Protein 6AT8 (pdb70)

CATH classification: 2.40.128.20

InterPro domains:
  IPR000463 Cytosolic fatty-acid binding [PR00178] (5-27)
  IPR000463 Cytosolic fatty-acid binding [PR00178] (64-80)
  IPR000463 Cytosolic fatty-acid binding [PR00178] (113-133)
  IPR000463 Cytosolic fatty-acid binding [PS00214] (7-24)
  IPR000566 Lipocalin/cytosolic fatty-acid binding domain [PF00061] (6-133)
  IPR012674 Calycin [G3DSA:2.40.128.20] (2-134)
  IPR012674 Calycin [SSF50814] (3-133)
  IPR031259 Intracellular lipid binding protein [PTHR11955] (1-133)

Radius of gyration: 13.96 Å; Cα contacts (8 Å, |Δi|>4): 346; chains: 1; bounding box: 33×31×31 Å

Sequence (133 aa):
PADLSSGTWTTLLSSSDNFEGYMLALGIDFATRKIAKLLKPQKKVIEQNGDDSSFTIHTNSSLRNYFVKFKVGEEEFDEDNRGLDNNRKCKKSLVIWDNDRLTCIIQKKGEKKKKNRGWTTHWIEEGDDKLHLEMMFCEEGQVCKKQTFQRRA

Organism: Homo sapiens (NCBI:txid9606)

B-factor: mean 19.26, std 10.11, range [7.25, 59.36]

Structure (mmCIF, N/CA/C/O backbone):
data_6AT8
#
_entry.id   6AT8
#
_cell.length_a   34.820
_cell.length_b   57.334
_cell.length_c   68.115
_cell.angle_alpha   90.00
_cell.angle_beta   103.09
_cell.angle_gamma   90.00
#
_symmetry.space_group_name_H-M   'C 1 2 1'
#
loop_
_entity.id
_entity.type
_entity.pdbx_description
1 polymer 'Retinoid-binding protein 7'
2 non-polymer DI(HYDROXYETHYL)ETHER
3 non-polymer GLYCEROL
4 water water
#
loop_
_atom_site.group_PDB
_atom_site.id
_atom_site.type_symbol
_atom_site.label_atom_id
_atom_site.label_alt_id
_atom_site.label_comp_id
_atom_site.label_asym_id
_atom_site.label_entity_id
_atom_site.label_seq_id
_atom_site.pdbx_PDB_ins_code
_atom_site.Cartn_x
_atom_site.Cartn_y
_atom_site.Cartn_z
_atom_site.occupancy
_atom_site.B_iso_or_equiv
_atom_site.auth_seq_id
_atom_site.auth_comp_id
_atom_site.auth_asym_id
_atom_site.auth_atom_id
_atom_site.pdbx_PDB_model_num
ATOM 1 N N . PRO A 1 1 ? 12.790 -5.993 7.998 1.00 22.43 1 PRO A N 1
ATOM 2 C CA . PRO A 1 1 ? 11.547 -5.460 7.437 1.00 18.25 1 PRO A CA 1
ATOM 3 C C . PRO A 1 1 ? 10.675 -6.511 6.754 1.00 18.32 1 PRO A C 1
ATOM 4 O O . PRO A 1 1 ? 11.138 -7.599 6.443 1.00 22.78 1 PRO A O 1
ATOM 17 N N . ALA A 1 2 ? 9.411 -6.165 6.532 1.00 14.83 2 ALA A N 1
ATOM 18 C CA . ALA A 1 2 ? 8.437 -7.044 5.904 1.00 14.09 2 ALA A CA 1
ATOM 19 C C . ALA A 1 2 ? 7.425 -6.166 5.194 1.00 12.18 2 ALA A C 1
ATOM 20 O O . ALA A 1 2 ? 7.252 -5.003 5.546 1.00 13.11 2 ALA A O 1
ATOM 27 N N . ASP A 1 3 ? 6.740 -6.732 4.205 1.00 12.58 3 ASP A N 1
ATOM 28 C CA . ASP A 1 3 ? 5.702 -6.004 3.472 1.00 11.97 3 ASP A CA 1
ATOM 29 C C . ASP A 1 3 ? 4.385 -6.192 4.218 1.00 10.71 3 ASP A C 1
ATOM 30 O O . ASP A 1 3 ? 3.787 -7.279 4.195 1.00 12.04 3 ASP A O 1
ATOM 39 N N . LEU A 1 4 ? 3.948 -5.132 4.894 1.00 9.29 4 LEU A N 1
ATOM 40 C CA . LEU A 1 4 ? 2.725 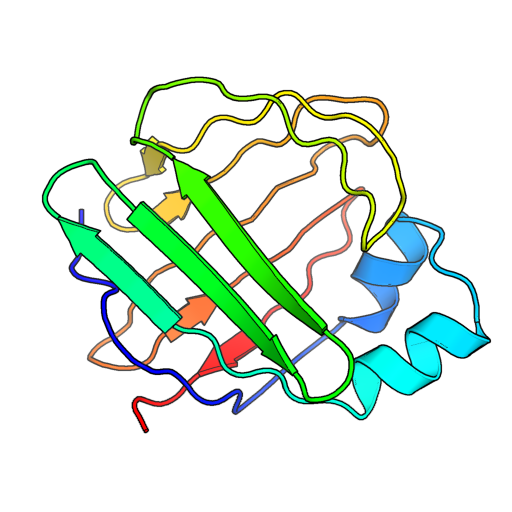-5.130 5.682 1.00 8.90 4 LEU A CA 1
ATOM 41 C C . LEU A 1 4 ? 1.552 -4.554 4.908 1.00 8.46 4 LEU A C 1
ATOM 42 O O . LEU A 1 4 ? 0.449 -4.447 5.448 1.00 8.75 4 LEU A O 1
ATOM 58 N N . SER A 1 5 ? 1.772 -4.172 3.652 1.00 8.33 5 SER A N 1
ATOM 59 C CA A SER A 1 5 ? 0.754 -3.452 2.914 0.80 8.54 5 SER A CA 1
ATOM 60 C CA B SER A 1 5 ? 0.775 -3.470 2.854 0.20 8.05 5 SER A CA 1
ATOM 61 C C . SER A 1 5 ? -0.499 -4.285 2.728 1.00 8.34 5 SER A C 1
ATOM 62 O O . SER A 1 5 ? -0.464 -5.518 2.634 1.00 10.26 5 SER A O 1
ATOM 77 N N . GLY A 1 6 ? -1.614 -3.594 2.642 1.00 8.32 6 GLY A N 1
ATOM 78 C CA . GLY A 1 6 ? -2.846 -4.254 2.287 1.00 9.80 6 GLY A CA 1
ATOM 79 C C . GLY A 1 6 ? -4.045 -3.633 2.963 1.00 8.14 6 GLY A C 1
ATOM 80 O O . GLY A 1 6 ? -3.943 -2.716 3.780 1.00 8.78 6 GLY A O 1
ATOM 84 N N . THR A 1 7 ? -5.187 -4.193 2.610 1.00 8.44 7 THR A N 1
ATOM 85 C CA . THR A 1 7 ? -6.460 -3.875 3.232 1.00 9.25 7 THR A CA 1
ATOM 86 C C . THR A 1 7 ? -6.847 -5.063 4.098 1.00 9.59 7 THR A C 1
ATOM 87 O O . THR A 1 7 ? -6.965 -6.190 3.606 1.00 10.69 7 THR A O 1
ATOM 98 N N . TRP A 1 8 ? -7.045 -4.804 5.388 1.00 9.16 8 TRP A N 1
ATOM 99 C CA . TRP A 1 8 ? -7.057 -5.828 6.418 1.00 9.83 8 TRP A CA 1
ATOM 100 C C . TRP A 1 8 ? -8.340 -5.739 7.230 1.00 10.22 8 TRP A C 1
ATOM 101 O O . TRP A 1 8 ? -8.682 -4.674 7.754 1.00 11.95 8 TRP A O 1
ATOM 122 N N . THR A 1 9 ? -9.020 -6.866 7.370 1.00 11.35 9 THR A N 1
ATOM 123 C CA A THR A 1 9 ? -10.227 -6.904 8.177 0.19 12.82 9 THR A CA 1
ATOM 124 C CA B THR A 1 9 ? -10.251 -6.979 8.146 0.81 12.80 9 THR A CA 1
ATOM 125 C C . THR A 1 9 ? -9.948 -7.592 9.506 1.00 12.15 9 THR A C 1
ATOM 126 O O . THR A 1 9 ? -9.277 -8.621 9.571 1.00 11.88 9 THR A O 1
ATOM 147 N N . LEU A 1 10 ? -10.458 -6.975 10.576 1.00 12.17 10 LEU A N 1
ATOM 148 C CA . LEU A 1 10 ? -10.233 -7.447 11.938 1.00 12.55 10 LEU A CA 1
ATOM 149 C C . LEU A 1 10 ? -10.896 -8.793 12.138 1.00 12.10 10 LEU A C 1
ATOM 150 O O . LEU A 1 10 ? -12.096 -8.944 11.921 1.00 14.04 10 LEU A O 1
ATOM 166 N N . LEU A 1 11 ? -10.101 -9.755 12.577 1.00 11.09 11 LEU A N 1
ATOM 167 C CA . LEU A 1 11 ? -10.560 -11.115 12.793 1.00 10.95 11 LEU A CA 1
ATOM 168 C C . LEU A 1 11 ? -10.535 -11.560 14.246 1.00 10.22 11 LEU A C 1
ATOM 169 O O . LEU A 1 11 ? -11.366 -12.383 14.637 1.00 10.69 11 LEU A O 1
ATOM 185 N N . SER A 1 12 ? -9.612 -11.051 15.066 1.00 9.42 12 SER A N 1
ATOM 186 C CA A SER A 1 12 ? -9.642 -11.327 16.497 0.87 9.18 12 SER A CA 1
ATOM 187 C CA B SER A 1 12 ? -9.599 -11.350 16.493 0.13 9.28 12 SER A CA 1
ATOM 188 C C . SER A 1 12 ? -9.102 -10.125 17.245 1.00 9.43 12 SER A C 1
ATOM 189 O O . SER A 1 12 ? -8.257 -9.387 16.739 1.00 9.57 12 SER A O 1
ATOM 204 N N . SER A 1 13 ? -9.626 -9.925 18.450 1.00 9.88 13 SER A N 1
ATOM 205 C CA . SER A 1 13 ? -9.238 -8.798 19.291 1.00 10.01 13 SER A CA 1
ATOM 206 C C . SER A 1 13 ? -9.353 -9.224 20.744 1.00 9.81 13 SER A C 1
ATOM 207 O O . SER A 1 13 ? -10.440 -9.592 21.190 1.00 13.69 13 SER A O 1
ATOM 215 N N . ASP A 1 14 ? -8.239 -9.161 21.469 1.00 9.69 14 ASP A N 1
ATOM 216 C CA . ASP A 1 14 ? -8.172 -9.586 22.857 1.00 10.52 14 ASP A CA 1
ATOM 217 C C . ASP A 1 14 ? -7.696 -8.429 23.718 1.00 9.98 14 ASP A C 1
ATOM 218 O O . ASP A 1 14 ? -6.675 -7.804 23.419 1.00 9.71 14 ASP A O 1
ATOM 227 N N . ASN A 1 15 ? -8.430 -8.156 24.791 1.00 10.45 15 ASN A N 1
ATOM 228 C CA . ASN A 1 15 ? -8.060 -7.133 25.776 1.00 10.10 15 ASN A CA 1
ATOM 229 C C . ASN A 1 15 ? -8.036 -5.712 25.225 1.00 9.45 15 ASN A C 1
ATOM 230 O O . ASN A 1 15 ? -7.308 -4.856 25.738 1.00 9.68 15 ASN A O 1
ATOM 241 N N . PHE A 1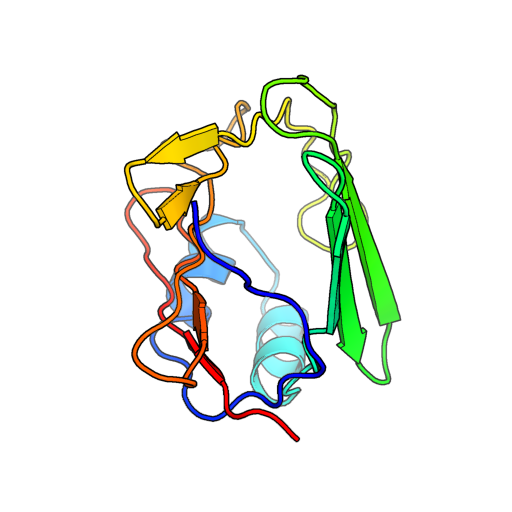 16 ? -8.887 -5.403 24.252 1.00 9.76 16 PHE A N 1
ATOM 242 C CA . PHE A 1 16 ? -9.052 -4.007 23.872 1.00 9.83 16 PHE A CA 1
ATOM 243 C C . PHE A 1 16 ? -9.563 -3.199 25.063 1.00 9.52 16 PHE A C 1
ATOM 244 O O . PHE A 1 16 ? -9.188 -2.035 25.237 1.00 9.68 16 PHE A O 1
ATOM 261 N N . GLU A 1 17 ? -10.388 -3.813 25.926 1.00 9.87 17 GLU A N 1
ATOM 262 C CA . GLU A 1 17 ? -10.890 -3.135 27.119 1.00 10.35 17 GLU A CA 1
ATOM 263 C C . GLU A 1 17 ? -9.748 -2.653 28.003 1.00 9.39 17 GLU A C 1
ATOM 264 O O . GLU A 1 17 ? -9.762 -1.514 28.473 1.00 9.97 17 GLU A O 1
ATOM 276 N N . GLY A 1 18 ? -8.780 -3.527 28.293 1.00 9.36 18 GLY A N 1
ATOM 277 C CA . GLY A 1 18 ? -7.678 -3.138 29.160 1.00 10.01 18 GLY A CA 1
ATOM 278 C C . GLY A 1 18 ? -6.840 -2.015 28.583 1.00 8.82 18 GLY A C 1
ATOM 279 O O . GLY A 1 18 ? -6.437 -1.094 29.295 1.00 8.75 18 GLY A O 1
ATOM 283 N N . TYR A 1 19 ? -6.547 -2.087 27.288 1.00 8.99 19 TYR A N 1
ATOM 284 C CA . TYR A 1 19 ? -5.816 -1.014 26.620 1.00 8.90 19 TYR A CA 1
ATOM 285 C C . TYR A 1 19 ? -6.568 0.312 26.740 1.00 8.69 19 TYR A C 1
ATOM 286 O O . TYR A 1 19 ? -5.984 1.343 27.093 1.00 9.39 19 TYR A O 1
ATOM 304 N N . MET A 1 20 ? -7.870 0.305 26.460 1.00 8.85 20 MET A N 1
ATOM 305 C CA . MET A 1 20 ? -8.642 1.543 26.551 1.00 9.42 20 MET A CA 1
ATOM 306 C C . MET A 1 20 ? -8.750 2.045 27.988 1.00 8.97 20 MET A C 1
ATOM 307 O O . MET A 1 20 ? -8.734 3.254 28.222 1.00 9.98 20 MET A O 1
ATOM 321 N N . LEU A 1 21 ? -8.877 1.140 28.961 1.00 8.99 21 LEU A N 1
ATOM 322 C CA . LEU A 1 21 ? -8.878 1.561 30.361 1.00 10.28 21 LEU A CA 1
ATOM 323 C C . LEU A 1 21 ? -7.568 2.237 30.719 1.00 9.19 21 LEU A C 1
ATOM 324 O O . LEU A 1 21 ? -7.556 3.246 31.434 1.00 10.43 21 LEU A O 1
ATOM 340 N N . ALA A 1 22 ? -6.452 1.693 30.241 1.00 9.26 22 ALA A N 1
ATOM 341 C CA . ALA A 1 22 ? -5.159 2.304 30.503 1.00 10.24 22 ALA A CA 1
ATOM 342 C C . ALA A 1 22 ? -5.103 3.723 29.969 1.00 11.86 22 ALA A C 1
ATOM 343 O O . ALA A 1 22 ? -4.459 4.578 30.576 1.00 17.96 22 ALA A O 1
ATOM 350 N N . LEU A 1 23 ? -5.795 4.008 28.867 1.00 10.72 23 LEU A N 1
ATOM 351 C CA . LEU A 1 23 ? -5.854 5.347 28.296 1.00 10.86 23 LEU A CA 1
ATOM 352 C C . LEU A 1 23 ? -6.926 6.234 28.922 1.00 11.31 23 LEU A C 1
ATOM 353 O O . LEU A 1 23 ? -6.990 7.421 28.584 1.00 12.74 23 LEU A O 1
ATOM 369 N N . GLY A 1 24 ? -7.793 5.703 29.770 1.00 11.49 24 GLY A N 1
ATOM 370 C CA . GLY A 1 24 ? -8.824 6.521 30.382 1.00 12.87 24 GLY A CA 1
ATOM 371 C C . GLY A 1 24 ? -10.023 6.785 29.505 1.00 12.98 24 GLY A C 1
ATOM 372 O O . GLY A 1 24 ? -10.785 7.720 29.776 1.00 15.37 24 GLY A O 1
ATOM 376 N N . ILE A 1 25 ? -10.208 5.992 28.447 1.00 11.87 25 ILE A N 1
ATOM 377 C CA . ILE A 1 25 ? -11.348 6.180 27.558 1.00 12.40 25 ILE A CA 1
ATOM 378 C C . ILE A 1 25 ? -12.620 5.967 28.361 1.00 12.49 25 ILE A C 1
ATOM 379 O O . ILE A 1 25 ? -12.715 5.027 29.160 1.00 12.53 25 ILE A O 1
ATOM 395 N N . ASP A 1 26 ? -13.617 6.819 28.128 1.00 13.46 26 ASP A N 1
ATOM 396 C CA . ASP A 1 26 ? -14.809 6.760 28.952 1.00 14.72 26 ASP A CA 1
ATOM 397 C C . ASP A 1 26 ? -15.675 5.558 28.587 1.00 13.80 26 ASP A C 1
ATOM 398 O O . ASP A 1 26 ? -15.529 4.922 27.544 1.00 13.23 26 ASP A O 1
ATOM 407 N N . PHE A 1 27 ? -16.595 5.256 29.489 1.00 15.42 27 PHE A N 1
ATOM 408 C CA . PHE A 1 27 ? -17.381 4.037 29.413 1.00 15.97 27 PHE A CA 1
ATOM 409 C C . PHE A 1 27 ? -18.148 3.940 28.098 1.00 15.59 27 PHE A C 1
ATOM 410 O O . PHE A 1 27 ? -18.108 2.907 27.418 1.00 16.08 27 PHE A O 1
ATOM 427 N N . ALA A 1 28 ? -18.863 5.006 27.729 1.00 15.54 28 ALA A N 1
ATOM 428 C CA . ALA A 1 28 ? -19.689 4.967 26.524 1.00 16.45 28 ALA A CA 1
ATOM 429 C C . ALA A 1 28 ? -18.828 4.772 25.282 1.00 15.81 28 ALA A C 1
ATOM 430 O O . ALA A 1 28 ? -19.217 4.066 24.340 1.00 17.07 28 ALA A O 1
ATOM 437 N N . THR A 1 29 ? -17.663 5.413 25.253 1.00 14.37 29 THR A N 1
ATOM 438 C CA . THR A 1 29 ? -16.774 5.313 24.103 1.00 15.00 29 THR A CA 1
ATOM 439 C C . THR A 1 29 ? -16.173 3.916 23.997 1.00 14.61 29 THR A C 1
ATOM 440 O O . THR A 1 29 ? -16.062 3.375 22.890 1.00 15.89 29 THR A O 1
ATOM 451 N N . ARG A 1 30 ? -15.801 3.302 25.129 1.00 13.15 30 ARG A N 1
ATOM 452 C CA . ARG A 1 30 ? -15.284 1.936 25.075 1.00 13.78 30 ARG A CA 1
ATOM 453 C C . ARG A 1 30 ? -16.317 0.987 24.497 1.00 15.82 30 ARG A C 1
ATOM 454 O O . ARG A 1 30 ? -15.988 0.119 23.679 1.00 17.74 30 ARG A O 1
ATOM 475 N N . LYS A 1 31 ? -17.573 1.134 24.917 1.00 16.90 31 LYS A N 1
ATOM 476 C CA . LYS A 1 31 ? -18.638 0.281 24.397 1.00 20.37 31 LYS A CA 1
ATOM 477 C C . LYS A 1 31 ? -18.715 0.376 22.877 1.00 20.82 31 LYS A C 1
ATOM 478 O O . LYS A 1 31 ? -18.727 -0.643 22.176 1.00 22.15 31 LYS A O 1
ATOM 497 N N . ILE A 1 32 ? -18.738 1.600 22.346 1.00 18.94 32 ILE A N 1
ATOM 498 C CA . ILE A 1 32 ? -18.833 1.780 20.898 1.00 19.77 32 ILE A CA 1
ATOM 499 C C . ILE A 1 32 ? -17.597 1.227 20.207 1.00 20.21 32 ILE A C 1
ATOM 500 O O . ILE A 1 32 ? -17.693 0.541 19.182 1.00 21.67 32 ILE A O 1
ATOM 516 N N . ALA A 1 33 ? -16.418 1.504 20.759 1.00 18.90 33 ALA A N 1
ATOM 517 C CA . ALA A 1 33 ? -15.184 1.096 20.103 1.00 18.84 33 ALA A CA 1
ATOM 518 C C . ALA A 1 33 ? -15.102 -0.417 19.968 1.00 20.57 33 ALA A C 1
ATOM 519 O O . ALA A 1 33 ? -14.564 -0.928 18.981 1.00 21.39 33 ALA A O 1
ATOM 526 N N . LYS A 1 34 ? -15.624 -1.154 20.956 1.00 20.82 34 LYS A N 1
ATOM 527 C CA . LYS A 1 34 ? -15.550 -2.612 20.916 1.00 23.29 34 LYS A CA 1
ATOM 528 C C . LYS A 1 34 ? -16.509 -3.203 19.892 1.00 25.02 34 LYS A C 1
ATOM 529 O O . LYS A 1 34 ? -16.211 -4.243 19.295 1.00 27.90 34 LYS A O 1
ATOM 548 N N . LEU A 1 35 ? -17.658 -2.565 19.673 1.00 22.37 35 LEU A N 1
ATOM 549 C CA . LEU A 1 35 ? -18.604 -3.088 18.694 1.00 22.59 35 LEU A CA 1
ATOM 550 C C . LEU A 1 35 ? -18.104 -2.869 17.283 1.00 22.61 35 LEU A C 1
ATOM 551 O O . LEU A 1 35 ? -18.430 -3.646 16.373 1.00 23.59 35 LEU A O 1
ATOM 567 N N . LEU A 1 36 ? -17.354 -1.801 17.069 1.00 22.45 36 LEU A N 1
ATOM 568 C CA . LEU A 1 36 ? -16.785 -1.575 15.775 1.00 23.36 36 LEU A CA 1
ATOM 569 C C . LEU A 1 36 ? -15.716 -2.618 15.538 1.00 27.42 36 LEU A C 1
ATOM 570 O O . LEU A 1 36 ? -15.170 -3.235 16.459 1.00 28.56 36 LEU A O 1
ATOM 586 N N . LYS A 1 37 ? -15.444 -2.835 14.285 1.00 27.28 37 LYS A N 1
ATOM 587 C CA . LYS A 1 37 ? -14.289 -3.613 13.880 1.00 25.65 37 LYS A CA 1
ATOM 588 C C . LYS A 1 37 ? -13.672 -2.827 12.738 1.00 23.07 37 LYS A C 1
ATOM 589 O O . LYS A 1 37 ? -13.892 -3.148 11.566 1.00 23.90 37 LYS A O 1
ATOM 608 N N . PRO A 1 38 ? -12.940 -1.738 13.038 1.00 22.41 38 PRO A N 1
ATOM 609 C CA . PRO A 1 38 ? -12.394 -0.929 11.940 1.00 20.45 38 PRO A CA 1
ATOM 610 C C . PRO A 1 38 ? -11.458 -1.739 1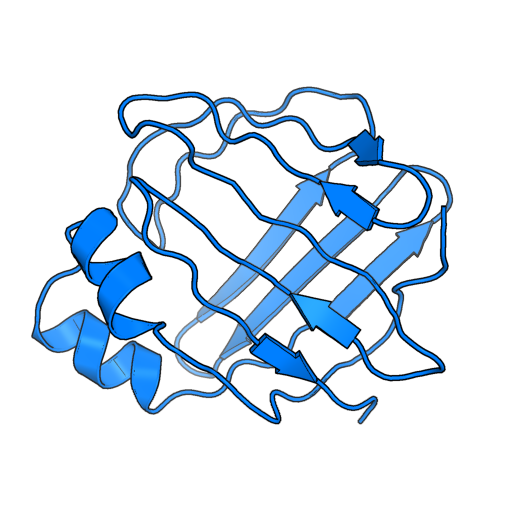1.066 1.00 19.86 38 PRO A C 1
ATOM 611 O O . PRO A 1 38 ? -10.797 -2.674 11.514 1.00 22.41 38 PRO A O 1
ATOM 622 N N . GLN A 1 39 ? -11.434 -1.368 9.799 1.00 18.38 39 GLN A N 1
ATOM 623 C CA . GLN A 1 39 ? -10.511 -1.917 8.828 1.00 18.33 39 GLN A CA 1
ATOM 624 C C . GLN A 1 39 ? -9.160 -1.224 8.988 1.00 14.91 39 GLN A C 1
ATOM 625 O O . GLN A 1 39 ? -9.086 -0.045 9.338 1.00 17.23 39 GLN A O 1
ATOM 639 N N . LYS A 1 40 ? -8.085 -1.972 8.758 1.00 11.78 40 LYS A N 1
ATOM 640 C CA A LYS A 1 40 ? -6.738 -1.429 8.734 0.71 10.25 40 LYS A CA 1
ATOM 641 C CA B LYS A 1 40 ? -6.734 -1.421 8.727 0.29 10.22 40 LYS A CA 1
ATOM 642 C C . LYS A 1 40 ? -6.268 -1.407 7.286 1.00 9.01 40 LYS A C 1
ATOM 643 O O . LYS A 1 40 ? -6.310 -2.434 6.614 1.00 10.87 40 LYS A O 1
ATOM 680 N N . VAL A 1 41 ? -5.825 -0.248 6.811 1.00 8.60 41 VAL A N 1
ATOM 681 C CA . VAL A 1 41 ? -5.259 -0.141 5.470 1.00 8.62 41 VAL A CA 1
ATOM 682 C C . VAL A 1 41 ? -3.842 0.370 5.626 1.00 8.28 41 VAL A C 1
ATOM 683 O O . VAL A 1 41 ? -3.614 1.465 6.163 1.00 9.13 41 VAL A O 1
ATOM 696 N N . ILE A 1 42 ? -2.885 -0.415 5.161 1.00 7.79 42 ILE A N 1
ATOM 697 C CA . ILE A 1 42 ? -1.473 -0.070 5.261 1.00 7.25 42 ILE A CA 1
ATOM 698 C C . ILE A 1 42 ? -0.939 0.221 3.864 1.00 7.42 42 ILE A C 1
ATOM 699 O O . ILE A 1 42 ? -1.003 -0.633 2.973 1.00 7.65 42 ILE A O 1
ATOM 715 N N . GLU A 1 43 ? -0.451 1.442 3.678 1.00 7.65 43 GLU A N 1
ATOM 716 C CA . GLU A 1 43 ? 0.246 1.878 2.478 1.00 8.07 43 GLU A CA 1
ATOM 717 C C . GLU A 1 43 ? 1.717 1.980 2.839 1.00 8.28 43 GLU A C 1
ATOM 718 O O . GLU A 1 43 ? 2.074 2.694 3.782 1.00 10.54 43 GLU A O 1
ATOM 730 N N . GLN A 1 44 ? 2.561 1.251 2.109 1.00 8.20 44 GLN A N 1
ATOM 731 C CA . GLN A 1 44 ? 3.966 1.113 2.457 1.00 9.19 44 GLN A CA 1
ATOM 732 C C . GLN A 1 44 ? 4.806 1.347 1.210 1.00 9.47 44 GLN A C 1
ATOM 733 O O . GLN A 1 44 ? 4.645 0.654 0.200 1.00 13.42 44 GLN A O 1
ATOM 747 N N . ASN A 1 45 ? 5.724 2.291 1.287 1.00 9.65 45 ASN A N 1
ATOM 748 C CA . ASN A 1 45 ? 6.612 2.584 0.170 1.00 10.75 45 ASN A CA 1
ATOM 749 C C . ASN A 1 45 ? 7.988 2.867 0.750 1.00 10.65 45 ASN A C 1
ATOM 750 O O . ASN A 1 45 ? 8.252 3.977 1.226 1.00 10.68 45 ASN A O 1
ATOM 761 N N . GLY A 1 46 ? 8.841 1.866 0.743 1.00 11.59 46 GLY A N 1
ATOM 762 C CA . GLY A 1 46 ? 10.151 2.039 1.345 1.00 12.28 46 GLY A CA 1
ATOM 763 C C . GLY A 1 46 ? 10.005 2.272 2.830 1.00 11.79 46 GLY A C 1
ATOM 764 O O . GLY A 1 46 ? 9.385 1.475 3.537 1.00 13.19 46 GLY A O 1
ATOM 768 N N . ASP A 1 47 ? 10.553 3.380 3.317 1.00 12.09 47 ASP A N 1
ATOM 769 C CA A ASP A 1 47 ? 10.443 3.758 4.719 0.58 12.07 47 ASP A CA 1
ATOM 770 C CA B ASP A 1 47 ? 10.435 3.738 4.723 0.42 11.81 47 ASP A CA 1
ATOM 771 C C . ASP A 1 47 ? 9.173 4.535 5.035 1.00 10.21 47 ASP A C 1
ATOM 772 O O . ASP A 1 47 ? 8.945 4.875 6.204 1.00 11.00 47 ASP A O 1
ATOM 789 N N . SER A 1 48 ? 8.342 4.816 4.040 1.00 9.67 48 SER A N 1
ATOM 790 C CA A SER A 1 48 ? 7.191 5.694 4.195 0.25 9.86 48 SER A CA 1
ATOM 791 C CA B SER A 1 48 ? 7.191 5.689 4.211 0.75 9.85 48 SER A CA 1
ATOM 792 C C . SER A 1 48 ? 5.920 4.870 4.362 1.00 9.23 48 SER A C 1
ATOM 793 O O . SER A 1 48 ? 5.612 4.021 3.520 1.00 11.71 48 SER A O 1
ATOM 808 N N . PHE A 1 49 ? 5.171 5.148 5.418 1.00 7.91 49 PHE A N 1
ATOM 809 C CA . PHE A 1 49 ? 3.922 4.463 5.716 1.00 7.82 49 PHE A CA 1
ATOM 810 C C . PHE A 1 49 ? 2.777 5.440 5.904 1.00 7.45 49 PHE A C 1
ATOM 811 O O . PHE A 1 49 ? 2.952 6.511 6.491 1.00 8.68 49 PHE A O 1
ATOM 828 N N . THR A 1 50 ? 1.598 5.027 5.465 1.00 7.91 50 THR A N 1
ATOM 829 C CA . THR A 1 50 ? 0.356 5.590 5.957 1.00 8.12 50 THR A CA 1
ATOM 830 C C . THR A 1 50 ? -0.483 4.423 6.442 1.00 8.23 50 THR A C 1
ATOM 831 O O . THR A 1 50 ? -0.714 3.467 5.685 1.00 8.94 50 THR A O 1
ATOM 842 N N . ILE A 1 51 ? -0.908 4.472 7.703 1.00 8.41 51 ILE A N 1
ATOM 843 C CA . ILE A 1 51 ? -1.742 3.419 8.281 1.00 8.96 51 ILE A CA 1
ATOM 844 C C . ILE A 1 51 ? -3.091 4.020 8.617 1.00 9.74 51 ILE A C 1
ATOM 845 O O . ILE A 1 51 ? -3.180 4.931 9.451 1.00 11.28 51 ILE A O 1
ATOM 861 N N . HIS A 1 52 ? -4.128 3.528 7.950 1.00 9.94 52 HIS A N 1
ATOM 862 C CA . HIS A 1 52 ? -5.494 3.976 8.160 1.00 11.11 52 HIS A CA 1
ATOM 863 C C . HIS A 1 52 ? -6.211 2.995 9.070 1.00 10.87 52 HIS A C 1
ATOM 864 O O . HIS A 1 52 ? -6.051 1.781 8.934 1.00 10.56 52 HIS A O 1
ATOM 878 N N . THR A 1 53 ? -7.030 3.528 9.968 1.00 11.56 53 THR A N 1
ATOM 879 C CA . THR A 1 53 ? -7.904 2.727 10.823 1.00 12.36 53 THR A CA 1
ATOM 880 C C . THR A 1 53 ? -9.295 3.305 10.606 1.00 14.60 53 THR A C 1
ATOM 881 O O . THR A 1 53 ? -9.615 4.387 11.104 1.00 17.84 53 THR A O 1
ATOM 892 N N . ASN A 1 54 ? -10.104 2.611 9.828 1.00 16.55 54 ASN A N 1
ATOM 893 C CA . ASN A 1 54 ? -11.283 3.217 9.238 1.00 20.69 54 ASN A CA 1
ATOM 894 C C . ASN A 1 54 ? -12.514 2.542 9.789 1.00 21.15 54 ASN A C 1
ATOM 895 O O . ASN A 1 54 ? -12.661 1.322 9.668 1.00 20.78 54 ASN A O 1
ATOM 906 N N . SER A 1 55 ? -13.389 3.345 10.390 1.00 22.37 55 SER A N 1
ATOM 907 C CA . SER A 1 55 ? -14.710 2.927 10.821 1.00 22.14 55 SER A CA 1
ATOM 908 C C . SER A 1 55 ? -15.740 3.926 10.306 1.00 20.03 55 SER A C 1
ATOM 909 O O . SER A 1 55 ? -15.407 5.019 9.832 1.00 20.63 55 SER A O 1
ATOM 917 N N . SER A 1 56 ? -17.009 3.544 10.407 1.00 20.21 56 SER A N 1
ATOM 918 C CA . SER A 1 56 ? -18.080 4.444 9.992 1.00 18.87 56 SER A CA 1
ATOM 919 C C . SER A 1 56 ? -18.074 5.722 10.814 1.00 19.78 56 SER A C 1
ATOM 920 O O . SER A 1 56 ? -18.496 6.782 10.330 1.00 20.17 56 SER A O 1
ATOM 928 N N . LEU A 1 57 ? -17.619 5.636 12.060 1.00 21.14 57 LEU A N 1
ATOM 929 C CA . LEU A 1 57 ? -17.659 6.787 12.944 1.00 23.34 57 LEU A CA 1
ATOM 930 C C . LEU A 1 57 ? -16.578 7.782 12.567 1.00 27.27 57 LEU A C 1
ATOM 931 O O . LEU A 1 57 ? -16.819 8.995 12.531 1.00 27.17 57 LEU A O 1
ATOM 947 N N . ARG A 1 58 ? -15.391 7.282 12.239 1.00 29.12 58 ARG A N 1
ATOM 948 C CA . ARG A 1 58 ? -14.267 8.143 11.916 1.00 32.60 58 ARG A CA 1
ATOM 949 C C . ARG A 1 58 ? -13.246 7.298 11.179 1.00 31.21 58 ARG A C 1
ATOM 950 O O . ARG A 1 58 ? -12.871 6.228 11.660 1.00 29.34 58 ARG A O 1
ATOM 971 N N . ASN A 1 59 ? -12.859 7.743 9.991 1.00 32.23 59 ASN A N 1
ATOM 972 C CA . ASN A 1 59 ? -11.660 7.256 9.336 1.00 34.09 59 ASN A CA 1
ATOM 973 C C . ASN A 1 59 ? -10.522 8.109 9.861 1.00 33.01 59 ASN A C 1
ATOM 974 O O . ASN A 1 59 ? -10.641 9.340 9.908 1.00 36.94 59 ASN A O 1
ATOM 985 N N . TYR A 1 60 ? -9.447 7.469 10.296 1.00 29.15 60 TYR A N 1
ATOM 986 C CA . TYR A 1 60 ? -8.285 8.227 10.706 1.00 29.14 60 TYR A CA 1
ATOM 987 C C . TYR A 1 60 ? -7.038 7.516 10.232 1.00 21.96 60 TYR A C 1
ATOM 988 O O . TYR A 1 60 ? -7.066 6.366 9.781 1.00 17.87 60 TYR A O 1
ATOM 1006 N N . PHE A 1 61 ? -5.938 8.245 10.276 1.00 20.12 61 PHE A N 1
ATOM 1007 C CA . PHE A 1 61 ? -4.705 7.669 9.795 1.00 18.49 61 PHE A CA 1
ATOM 1008 C C . PHE A 1 61 ? -3.538 8.316 10.500 1.00 16.76 61 PHE A C 1
ATOM 1009 O O . PHE A 1 61 ? -3.633 9.406 11.080 1.00 19.90 61 PHE A O 1
ATOM 1026 N N . VAL A 1 62 ? -2.427 7.611 10.420 1.00 14.47 62 VAL A N 1
ATOM 1027 C CA . VAL A 1 62 ? -1.136 8.116 10.833 1.00 14.75 62 VAL A CA 1
ATOM 1028 C C . VAL A 1 62 ? -0.180 7.942 9.663 1.00 12.16 62 VAL A C 1
ATOM 1029 O O . VAL A 1 62 ? -0.204 6.920 8.977 1.00 13.07 62 VAL A O 1
ATOM 1042 N N . LYS A 1 63 ? 0.624 8.961 9.410 1.00 12.01 63 LYS A N 1
ATOM 1043 C CA . LYS A 1 63 ? 1.607 8.955 8.346 1.00 11.38 63 LYS A CA 1
ATOM 1044 C C . LYS A 1 63 ? 2.957 9.171 8.994 1.00 10.24 63 LYS A C 1
ATOM 1045 O O . LYS A 1 63 ? 3.095 10.048 9.852 1.00 12.80 63 LYS A O 1
ATOM 1064 N N . PHE A 1 64 ? 3.949 8.385 8.594 1.00 9.26 64 PHE A N 1
ATOM 1065 C CA . PHE A 1 64 ? 5.271 8.494 9.195 1.00 9.32 64 PHE A CA 1
ATOM 1066 C C . PHE A 1 64 ? 6.298 7.873 8.266 1.00 8.61 64 PHE A C 1
ATOM 1067 O O . PHE A 1 64 ? 5.967 7.142 7.328 1.00 9.21 64 PHE A O 1
ATOM 1084 N N . LYS A 1 65 ? 7.550 8.156 8.569 1.00 9.10 65 LYS A N 1
ATOM 1085 C CA . LYS A 1 65 ? 8.685 7.453 8.006 1.00 9.54 65 LYS A CA 1
ATOM 1086 C C . LYS A 1 65 ? 9.401 6.730 9.132 1.00 9.18 65 LYS A C 1
ATOM 1087 O O . LYS A 1 65 ? 9.531 7.264 10.240 1.00 9.06 65 LYS A O 1
ATOM 1106 N N . VAL A 1 66 ? 9.846 5.507 8.860 1.00 9.39 66 VAL A N 1
ATOM 1107 C CA . VAL A 1 66 ? 10.645 4.777 9.832 1.00 9.61 66 VAL A CA 1
ATOM 1108 C C . VAL A 1 66 ? 11.850 5.616 10.227 1.00 9.53 66 VAL A C 1
ATOM 1109 O O . VAL A 1 66 ? 12.533 6.183 9.371 1.00 10.85 66 VAL A O 1
ATOM 1122 N N . GLY A 1 67 ? 12.097 5.720 11.528 1.00 9.62 67 GLY A N 1
ATOM 1123 C CA . GLY A 1 67 ? 13.239 6.454 12.032 1.00 11.01 67 GLY A CA 1
ATOM 1124 C C . GLY A 1 67 ? 13.043 7.944 12.197 1.00 11.75 67 GLY A C 1
ATOM 1125 O O . GLY A 1 67 ? 13.980 8.623 12.627 1.00 14.77 67 GLY A O 1
ATOM 1129 N N . GLU A 1 68 ? 11.856 8.473 11.897 1.00 10.38 68 GLU A N 1
ATOM 1130 C CA . GLU A 1 68 ? 11.576 9.906 11.926 1.00 10.70 68 GLU A CA 1
ATOM 1131 C C . GLU A 1 68 ? 10.551 10.192 13.023 1.00 9.57 68 GLU A C 1
ATOM 1132 O O . GLU A 1 68 ? 9.381 9.831 12.888 1.00 9.25 68 GLU A O 1
ATOM 1144 N N . GLU A 1 69 ? 10.983 10.877 14.081 1.00 10.22 69 GLU A N 1
ATOM 1145 C CA A GLU A 1 69 ? 10.087 11.228 15.177 0.36 10.31 69 GLU A CA 1
ATOM 1146 C CA B GLU A 1 69 ? 10.078 11.214 15.170 0.64 10.82 69 GLU A CA 1
ATOM 1147 C C . GLU A 1 69 ? 8.954 12.113 14.681 1.00 10.19 69 GLU A C 1
ATOM 1148 O O . GLU A 1 69 ? 9.144 12.976 13.822 1.00 10.95 69 GLU A O 1
ATOM 1171 N N . PHE A 1 70 ? 7.779 11.945 15.279 1.00 9.47 70 PHE A N 1
ATOM 1172 C CA . PHE A 1 70 ? 6.646 12.778 14.912 1.00 9.31 70 PHE A CA 1
ATOM 1173 C C . PHE A 1 70 ? 5.692 12.877 16.084 1.00 9.44 70 PHE A C 1
ATOM 1174 O O . PHE A 1 70 ? 5.431 11.892 16.781 1.00 9.97 70 PHE A O 1
ATOM 1191 N N . ASP A 1 71 ? 5.163 14.069 16.297 1.00 9.16 71 ASP A N 1
ATOM 1192 C CA . ASP A 1 71 ? 4.158 14.246 17.324 1.00 10.02 71 ASP A CA 1
ATOM 1193 C C . ASP A 1 71 ? 2.806 13.742 16.854 1.00 10.59 71 ASP A C 1
ATOM 1194 O O . ASP A 1 71 ? 2.441 13.878 15.684 1.00 11.82 71 ASP A O 1
ATOM 1203 N N . GLU A 1 72 ? 2.049 13.207 17.817 1.00 11.61 72 GLU A N 1
ATOM 1204 C CA . GLU A 1 72 ? 0.648 12.803 17.677 1.00 13.07 72 GLU A CA 1
ATOM 1205 C C . GLU A 1 72 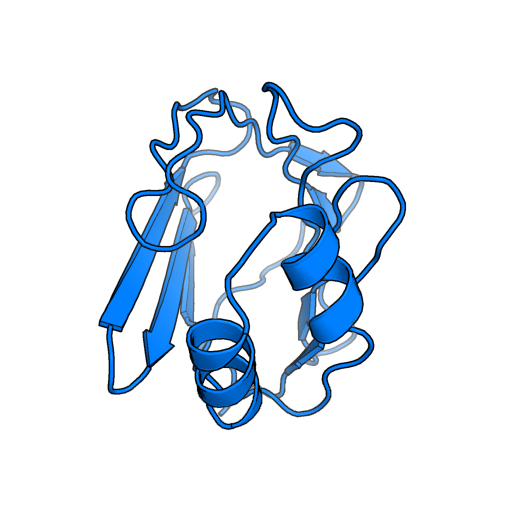? -0.168 13.493 18.765 1.00 13.12 72 GLU A C 1
ATOM 1206 O O . GLU A 1 72 ? 0.137 13.352 19.950 1.00 13.90 72 GLU A O 1
ATOM 1218 N N . ASP A 1 73 ? -1.202 14.242 18.367 1.00 15.87 73 ASP A N 1
ATOM 1219 C CA . ASP A 1 73 ? -2.080 14.883 19.346 1.00 18.86 73 ASP A CA 1
ATOM 1220 C C . ASP A 1 73 ? -3.156 13.951 19.901 1.00 20.27 73 ASP A C 1
ATOM 1221 O O . ASP A 1 73 ? -3.737 14.263 20.947 1.00 20.92 73 ASP A O 1
ATOM 1230 N N . ASN A 1 74 ? -3.460 12.845 19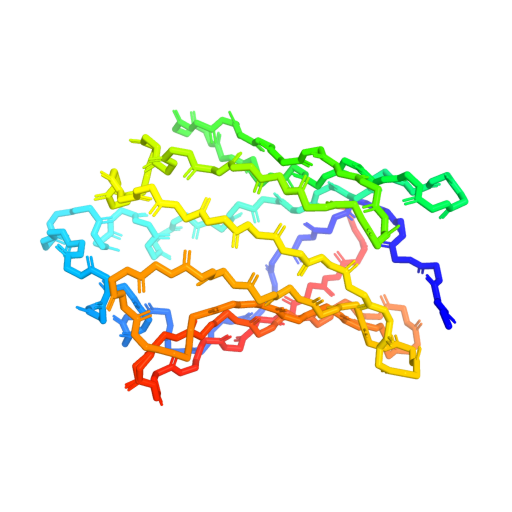.212 1.00 19.14 74 ASN A N 1
ATOM 1231 C CA . ASN A 1 74 ? -4.417 11.840 19.696 1.00 21.15 74 ASN A CA 1
ATOM 1232 C C . ASN A 1 74 ? -5.814 12.419 19.927 1.00 23.45 74 ASN A C 1
ATOM 1233 O O . ASN A 1 74 ? -6.537 12.001 20.833 1.00 24.14 74 ASN A O 1
ATOM 1244 N N . ARG A 1 75 ? -6.220 13.359 19.067 1.00 27.70 75 ARG A N 1
ATOM 1245 C CA . ARG A 1 75 ? -7.514 14.016 19.248 1.00 31.51 75 ARG A CA 1
ATOM 1246 C C . ARG A 1 75 ? -8.671 13.030 19.193 1.00 32.42 75 ARG A C 1
ATOM 1247 O O . ARG A 1 75 ? -9.682 13.222 19.879 1.00 34.61 75 ARG A O 1
ATOM 1268 N N . GLY A 1 76 ? -8.553 11.977 18.388 1.00 33.91 76 GLY A N 1
ATOM 1269 C CA . GLY A 1 76 ? -9.633 11.017 18.274 1.00 33.98 76 GLY A CA 1
ATOM 1270 C C . GLY A 1 76 ? -9.697 9.975 19.371 1.00 32.78 76 GLY A C 1
ATOM 1271 O O . GLY A 1 76 ? -10.680 9.230 19.431 1.00 32.82 76 GLY A O 1
ATOM 1275 N N . LEU A 1 77 ? -8.683 9.908 20.241 1.00 29.26 77 LEU A N 1
ATOM 1276 C CA . LEU A 1 77 ? -8.581 8.838 21.223 1.00 27.42 77 LEU A CA 1
ATOM 1277 C C . LEU A 1 77 ? -8.583 9.445 22.613 1.00 23.73 77 LEU A C 1
ATOM 1278 O O . LEU A 1 77 ? -9.658 9.724 23.162 1.00 24.90 77 LEU A O 1
ATOM 1294 N N . ASP A 1 78 ? -7.425 9.672 23.234 1.00 22.19 78 ASP A N 1
ATOM 1295 C CA . ASP A 1 78 ? -7.352 10.194 24.593 1.00 21.32 78 ASP A CA 1
ATOM 1296 C C . ASP A 1 78 ? -6.907 11.649 24.660 1.00 20.26 78 ASP A C 1
ATOM 1297 O O . ASP A 1 78 ? -6.818 12.207 25.762 1.00 21.57 78 ASP A O 1
ATOM 1306 N N . ASN A 1 79 ? -6.600 12.268 23.520 1.00 21.17 79 ASN A N 1
ATOM 1307 C CA A ASN A 1 79 ? -6.219 13.678 23.452 0.46 24.04 79 ASN A CA 1
ATOM 1308 C CA B ASN A 1 79 ? -6.243 13.685 23.486 0.54 23.06 79 ASN A CA 1
ATOM 1309 C C . ASN A 1 79 ? -4.978 13.979 24.290 1.00 23.59 79 ASN A C 1
ATOM 1310 O O . ASN A 1 79 ? -4.838 15.056 24.871 1.00 26.67 79 ASN A O 1
ATOM 1331 N N . ARG A 1 80 ? -4.053 13.030 24.337 1.00 18.80 80 ARG A N 1
ATOM 1332 C CA . ARG A 1 80 ? -2.762 13.224 24.981 1.00 17.57 80 ARG A CA 1
ATOM 1333 C C . ARG A 1 80 ? -1.692 13.297 23.912 1.00 16.78 80 ARG A C 1
ATOM 1334 O O . ARG A 1 80 ? -1.614 12.422 23.048 1.00 18.53 80 ARG A O 1
ATOM 1355 N N . LYS A 1 81 ? -0.852 14.312 23.983 1.00 16.60 81 LYS A N 1
ATOM 1356 C CA . LYS A 1 81 ? 0.192 14.463 22.988 1.00 16.08 81 LYS A CA 1
ATOM 1357 C C . LYS A 1 81 ? 1.326 13.488 23.277 1.00 13.68 81 LYS A C 1
ATOM 1358 O O . LYS A 1 81 ? 1.793 13.380 24.417 1.00 16.04 81 LYS A O 1
ATOM 1377 N N . CYS A 1 82 ? 1.772 12.784 22.234 1.00 12.86 82 CYS A N 1
ATOM 1378 C CA . CYS A 1 82 ? 2.925 11.908 22.325 1.00 12.22 82 CYS A CA 1
ATOM 1379 C C . CYS A 1 82 ? 3.911 12.245 21.219 1.00 11.89 82 CYS A C 1
ATOM 1380 O O . CYS A 1 82 ? 3.539 12.729 20.152 1.00 13.72 82 CYS A O 1
ATOM 1388 N N . LYS A 1 83 ? 5.174 12.002 21.493 1.00 10.55 83 LYS A N 1
ATOM 1389 C CA A LYS A 1 83 ? 6.211 12.067 20.475 0.36 10.46 83 LYS A CA 1
ATOM 1390 C CA B LYS A 1 83 ? 6.223 12.069 20.485 0.64 10.30 83 LYS A CA 1
ATOM 1391 C C . LYS A 1 83 ? 6.527 10.628 20.099 1.00 10.01 83 LYS A C 1
ATOM 1392 O O . LYS A 1 83 ? 7.026 9.854 20.921 1.00 10.57 83 LYS A O 1
ATOM 1429 N N . SER A 1 84 ? 6.222 10.268 18.863 1.00 9.87 84 SER A N 1
ATOM 1430 C CA . SER A 1 84 ? 6.253 8.885 18.431 1.00 9.42 84 SER A CA 1
ATOM 1431 C C . SER A 1 84 ? 7.431 8.608 17.506 1.00 9.03 84 SER A C 1
ATOM 1432 O O . SER A 1 84 ? 7.893 9.478 16.763 1.00 10.80 84 SER A O 1
ATOM 1440 N N . LEU A 1 85 ? 7.904 7.369 17.550 1.00 8.91 85 LEU A N 1
ATOM 1441 C CA . LEU A 1 85 ? 8.994 6.912 16.704 1.00 8.72 85 LEU A CA 1
ATOM 1442 C C . LEU A 1 85 ? 8.690 5.484 16.303 1.00 8.23 85 LEU A C 1
ATOM 1443 O O . LEU A 1 85 ? 8.36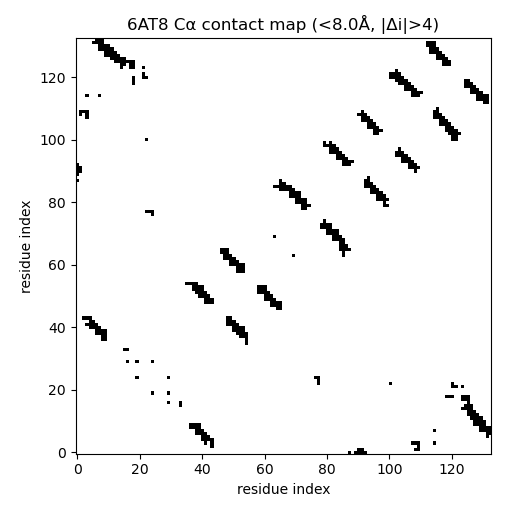7 4.662 17.163 1.00 9.18 85 LEU A O 1
ATOM 1459 N N . VAL A 1 86 ? 8.820 5.180 15.013 1.00 8.26 86 VAL A N 1
ATOM 1460 C CA . VAL A 1 86 ? 8.593 3.840 14.491 1.00 8.52 86 VAL A CA 1
ATOM 1461 C C . VAL A 1 86 ? 9.905 3.330 13.914 1.00 9.26 86 VAL A C 1
ATOM 1462 O O . VAL A 1 86 ? 10.535 4.013 13.100 1.00 11.18 86 VAL A O 1
ATOM 1475 N N . ILE A 1 87 ? 10.308 2.132 14.336 1.00 9.18 87 ILE A N 1
ATOM 1476 C CA . ILE A 1 87 ? 11.514 1.482 13.845 1.00 10.36 87 ILE A CA 1
ATOM 1477 C C . ILE A 1 87 ? 11.212 0.011 13.590 1.00 9.96 87 ILE A C 1
ATOM 1478 O O . ILE A 1 87 ? 10.208 -0.526 14.038 1.00 11.45 87 ILE A O 1
ATOM 1494 N N . TRP A 1 88 ? 12.101 -0.651 12.863 1.00 11.37 88 TRP A N 1
ATOM 1495 C CA . TRP A 1 88 ? 12.018 -2.095 12.690 1.00 12.13 88 TRP A CA 1
ATOM 1496 C C . TRP A 1 88 ? 12.759 -2.815 13.815 1.00 12.38 88 TRP A C 1
ATOM 1497 O O . TRP A 1 88 ? 13.910 -2.488 14.125 1.00 14.61 88 TRP A O 1
ATOM 1518 N N . ASP A 1 89 ? 12.081 -3.778 14.429 1.00 12.30 89 ASP A N 1
ATOM 1519 C CA . ASP A 1 89 ? 12.655 -4.737 15.377 1.00 13.77 89 ASP A CA 1
ATOM 1520 C C . ASP A 1 89 ? 12.627 -6.061 14.620 1.00 13.19 89 ASP A C 1
ATOM 1521 O O . ASP A 1 89 ? 11.628 -6.781 14.641 1.00 13.07 89 ASP A O 1
ATOM 1530 N N . ASN A 1 90 ? 13.704 -6.339 13.889 1.00 14.52 90 ASN A N 1
ATOM 1531 C CA . ASN A 1 90 ? 13.720 -7.424 12.903 1.00 15.30 90 ASN A CA 1
ATOM 1532 C C . ASN A 1 90 ? 12.590 -7.175 11.908 1.00 14.43 90 ASN A C 1
ATOM 1533 O O . ASN A 1 90 ? 12.613 -6.154 11.198 1.00 16.83 90 ASN A O 1
ATOM 1544 N N . ASP A 1 91 ? 11.598 -8.049 11.809 1.00 13.92 91 ASP A N 1
ATOM 1545 C CA . ASP A 1 91 ? 10.494 -7.883 10.880 1.00 14.42 91 ASP A CA 1
ATOM 1546 C C . ASP A 1 91 ? 9.239 -7.366 11.572 1.00 13.42 91 ASP A C 1
ATOM 1547 O O . ASP A 1 91 ? 8.142 -7.446 11.002 1.00 15.39 91 ASP A O 1
ATOM 1556 N N . ARG A 1 92 ? 9.380 -6.814 12.773 1.00 11.57 92 ARG A N 1
ATOM 1557 C CA . ARG A 1 92 ? 8.265 -6.246 13.527 1.00 11.23 92 ARG A CA 1
ATOM 1558 C C . ARG A 1 92 ? 8.373 -4.728 13.513 1.00 11.14 92 ARG A C 1
ATOM 1559 O O . ARG A 1 92 ? 9.381 -4.167 13.953 1.00 15.07 92 ARG A O 1
ATOM 1580 N N . LEU A 1 93 ? 7.346 -4.070 13.013 1.00 8.86 93 LEU A N 1
ATOM 1581 C CA . LEU A 1 93 ? 7.322 -2.619 12.941 1.00 9.00 93 LEU A CA 1
ATOM 1582 C C . LEU A 1 93 ? 6.832 -2.106 14.293 1.00 8.54 93 LEU A C 1
ATOM 1583 O O . LEU A 1 93 ? 5.709 -2.408 14.703 1.00 9.55 93 LEU A O 1
ATOM 1599 N N . THR A 1 94 ? 7.673 -1.365 15.003 1.00 8.55 94 THR A N 1
ATOM 1600 C CA . THR A 1 94 ? 7.451 -1.052 16.406 1.00 9.08 94 THR A CA 1
ATOM 1601 C C . THR A 1 94 ? 7.430 0.449 16.633 1.00 9.09 94 THR A C 1
ATOM 1602 O O . THR A 1 94 ? 8.367 1.156 16.250 1.00 9.43 94 THR A O 1
ATOM 1613 N N . CYS A 1 95 ? 6.373 0.924 17.270 1.00 8.80 95 CYS A N 1
ATOM 1614 C CA . CYS A 1 95 ? 6.189 2.327 17.586 1.00 8.68 95 CYS A CA 1
ATOM 1615 C C . CYS A 1 95 ? 6.267 2.534 19.090 1.00 8.66 95 CYS A C 1
ATOM 1616 O O . CYS A 1 95 ? 5.577 1.845 19.858 1.00 9.22 95 CYS A O 1
ATOM 1624 N N . ILE A 1 96 ? 7.092 3.500 19.492 1.00 8.95 96 ILE A N 1
ATOM 1625 C CA A ILE A 1 96 ? 7.204 3.966 20.869 0.36 9.70 96 ILE A CA 1
ATOM 1626 C CA B ILE A 1 96 ? 7.207 3.971 20.870 0.64 9.76 96 ILE A CA 1
ATOM 1627 C C . ILE A 1 96 ? 6.558 5.345 20.923 1.00 9.02 96 ILE A C 1
ATOM 1628 O O . ILE A 1 96 ? 6.994 6.265 20.219 1.00 9.79 96 ILE A O 1
ATOM 1659 N N . GLN A 1 97 ? 5.517 5.484 21.733 1.00 9.52 97 GLN A N 1
ATOM 1660 C CA . GLN A 1 97 ? 4.756 6.729 21.869 1.00 9.99 97 GLN A CA 1
ATOM 1661 C C . GLN A 1 97 ? 5.133 7.366 23.205 1.00 9.92 97 GLN A C 1
ATOM 1662 O O . GLN A 1 97 ? 4.597 6.991 24.246 1.00 10.62 97 GLN A O 1
ATOM 1676 N N . LYS A 1 98 ? 6.064 8.323 23.170 1.00 10.57 98 LYS A N 1
ATOM 1677 C CA A LYS A 1 98 ? 6.618 8.918 24.383 0.56 11.10 98 LYS A CA 1
ATOM 1678 C CA B LYS A 1 98 ? 6.615 8.907 24.386 0.44 11.70 98 LYS A CA 1
ATOM 1679 C C . LYS A 1 98 ? 5.719 10.033 24.889 1.00 10.98 98 LYS A C 1
ATOM 1680 O O . LYS A 1 98 ? 5.395 10.966 24.150 1.00 12.52 98 LYS A O 1
ATOM 1717 N N . GLY A 1 99 ? 5.341 9.957 26.157 1.00 11.55 99 GLY A N 1
ATOM 1718 C CA . GLY A 1 99 ? 4.439 10.926 26.724 1.00 13.19 99 GLY A CA 1
ATOM 1719 C C . GLY A 1 99 ? 4.120 10.580 28.157 1.00 12.04 99 GLY A C 1
ATOM 1720 O O . GLY A 1 99 ? 4.919 9.941 28.851 1.00 14.51 99 GLY A O 1
ATOM 1724 N N . GLU A 1 100 ? 2.942 11.004 28.612 1.00 12.96 100 GLU A N 1
ATOM 1725 C CA . GLU A 1 100 ? 2.574 10.850 30.013 1.00 14.58 100 GLU A CA 1
ATOM 1726 C C . GLU A 1 100 ? 2.457 9.384 30.397 1.00 14.34 100 GLU A C 1
ATOM 1727 O O . GLU A 1 100 ? 2.962 8.961 31.441 1.00 17.10 100 GLU A O 1
ATOM 1739 N N . LYS A 1 101 ? 1.767 8.593 29.582 1.00 13.31 101 LYS A N 1
ATOM 1740 C CA A LYS A 1 101 ? 1.569 7.192 29.911 0.64 14.63 101 LYS A CA 1
ATOM 1741 C CA B LYS A 1 101 ? 1.566 7.186 29.892 0.36 13.77 101 LYS A CA 1
ATOM 1742 C C . LYS A 1 101 ? 2.847 6.403 29.662 1.00 14.01 101 LYS A C 1
ATOM 1743 O O . LYS A 1 101 ? 3.592 6.667 28.718 1.00 14.58 101 LYS A O 1
ATOM 1780 N N . LYS A 1 102 ? 3.104 5.436 30.533 1.00 15.03 102 LYS A N 1
ATOM 1781 C CA A LYS A 1 102 ? 4.307 4.625 30.458 0.62 14.76 102 LYS A CA 1
ATOM 1782 C CA B LYS A 1 102 ? 4.317 4.649 30.422 0.38 14.72 102 LYS A CA 1
ATOM 1783 C C . LYS A 1 102 ? 4.103 3.448 29.507 1.00 12.92 102 LYS A C 1
ATOM 1784 O O . LYS A 1 102 ? 3.003 2.893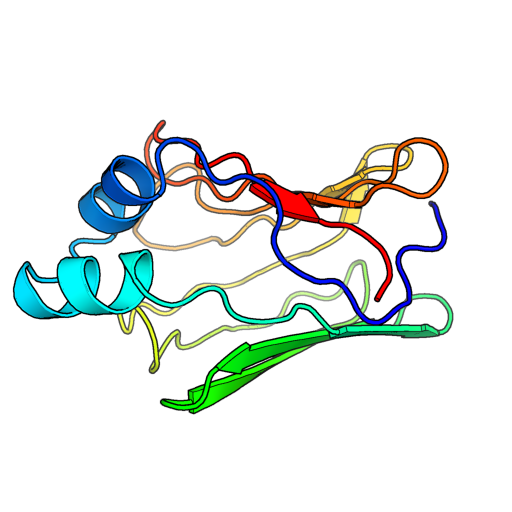 29.396 1.00 13.39 102 LYS A O 1
ATOM 1821 N N . ASN A 1 103 ? 5.177 3.073 28.823 1.00 13.07 103 ASN A N 1
ATOM 1822 C CA . ASN A 1 103 ? 5.187 1.875 27.990 1.00 12.38 103 ASN A CA 1
ATOM 1823 C C . ASN A 1 103 ? 3.994 1.854 27.033 1.00 10.70 103 ASN A C 1
ATOM 1824 O O . ASN A 1 103 ? 3.247 0.875 26.938 1.00 11.29 103 ASN A O 1
ATOM 1835 N N . ARG A 1 104 ? 3.835 2.959 26.309 1.00 10.12 104 ARG A N 1
ATOM 1836 C CA . ARG A 1 104 ? 2.763 3.138 25.340 1.00 9.70 104 ARG A CA 1
ATOM 1837 C C . ARG A 1 104 ? 3.331 2.961 23.932 1.00 8.89 104 ARG A C 1
ATOM 1838 O O . ARG A 1 104 ? 4.366 3.549 23.592 1.00 9.15 104 ARG A O 1
ATOM 1859 N N . GLY A 1 105 ? 2.661 2.166 23.110 1.00 8.57 105 GLY A N 1
ATOM 1860 C CA . GLY A 1 105 ? 3.101 2.000 21.739 1.00 8.92 105 GLY A CA 1
ATOM 1861 C C . GLY A 1 105 ? 2.303 0.927 21.034 1.00 8.18 105 GLY A C 1
ATOM 1862 O O . GLY A 1 105 ? 1.212 0.553 21.475 1.00 8.66 105 GLY A O 1
ATOM 1866 N N . TRP A 1 106 ? 2.846 0.464 19.916 1.00 8.23 106 TRP A N 1
ATOM 1867 C CA . TRP A 1 106 ? 2.197 -0.586 19.153 1.00 8.68 106 TRP A CA 1
ATOM 1868 C C . TRP A 1 106 ? 3.241 -1.306 18.322 1.00 7.67 106 TRP A C 1
ATOM 1869 O O . TRP A 1 106 ? 4.333 -0.784 18.068 1.00 8.68 106 TRP A O 1
ATOM 1890 N N . THR A 1 107 ? 2.893 -2.513 17.893 1.00 7.72 107 THR A N 1
ATOM 1891 C CA A THR A 1 107 ? 3.753 -3.311 17.033 0.64 8.42 107 THR A CA 1
ATOM 1892 C CA B THR A 1 107 ? 3.752 -3.301 17.023 0.36 8.12 107 THR A CA 1
ATOM 1893 C C . THR A 1 107 ? 2.906 -4.032 15.994 1.00 8.26 107 THR A C 1
ATOM 1894 O O . THR A 1 107 ? 1.874 -4.615 16.329 1.00 10.51 107 THR A O 1
ATOM 1915 N N . HIS A 1 108 ? 3.355 -4.020 14.741 1.00 8.18 108 HIS A N 1
ATOM 1916 C CA . HIS A 1 108 ? 2.744 -4.798 13.669 1.00 8.55 108 HIS A CA 1
ATOM 1917 C C . HIS A 1 108 ? 3.756 -5.808 13.131 1.00 8.79 108 HIS A C 1
ATOM 1918 O O . HIS A 1 108 ? 4.955 -5.525 13.034 1.00 9.94 108 HIS A O 1
ATOM 1932 N N . TRP A 1 109 ? 3.257 -6.966 12.714 1.00 8.54 109 TRP A N 1
ATOM 1933 C CA . TRP A 1 109 ? 4.075 -7.939 12.007 1.00 9.02 109 TRP A CA 1
ATOM 1934 C C . TRP A 1 109 ? 3.136 -8.815 11.198 1.00 9.34 109 TRP A C 1
ATOM 1935 O O . TRP A 1 109 ? 1.917 -8.761 11.358 1.00 10.00 109 TRP A O 1
ATOM 1956 N N . ILE A 1 110 ? 3.711 -9.620 10.317 1.00 10.42 110 ILE A N 1
ATOM 1957 C CA . ILE A 1 110 ? 2.921 -10.474 9.440 1.00 11.04 110 ILE A CA 1
ATOM 1958 C C . ILE A 1 110 ? 3.457 -11.893 9.513 1.00 13.20 110 ILE A C 1
ATOM 1959 O O . ILE A 1 110 ? 4.669 -12.110 9.587 1.00 15.84 110 ILE A O 1
ATOM 1975 N N . GLU A 1 111 ? 2.533 -12.845 9.575 1.00 15.15 111 GLU A N 1
ATOM 1976 C CA A GLU A 1 111 ? 2.837 -14.269 9.678 0.50 16.77 111 GLU A CA 1
ATOM 1977 C CA B GLU A 1 111 ? 2.827 -14.267 9.688 0.50 17.70 111 GLU A CA 1
ATOM 1978 C C . GLU A 1 111 ? 2.139 -14.912 8.499 1.00 17.00 111 GLU A C 1
ATOM 1979 O O . GLU A 1 111 ? 0.905 -14.964 8.454 1.00 18.07 111 GLU A O 1
ATOM 2002 N N . GLY A 1 112 ? 2.937 -15.354 7.535 1.00 22.12 112 GLY A N 1
ATOM 2003 C CA . GLY A 1 112 ? 2.432 -15.750 6.245 1.00 23.48 112 GLY A CA 1
ATOM 2004 C C . GLY A 1 112 ? 1.811 -14.528 5.620 1.00 22.92 112 GLY A C 1
ATOM 2005 O O . GLY A 1 112 ? 2.499 -13.575 5.235 1.00 26.93 112 GLY A O 1
ATOM 2009 N N . ASP A 1 113 ? 0.490 -14.539 5.575 1.00 18.83 113 ASP A N 1
ATOM 2010 C CA A ASP A 1 113 ? -0.286 -13.431 5.053 0.59 17.09 113 ASP A CA 1
ATOM 2011 C CA B ASP A 1 113 ? -0.273 -13.410 5.061 0.41 17.30 113 ASP A CA 1
ATOM 2012 C C . ASP A 1 113 ? -1.350 -12.987 6.055 1.00 15.14 113 ASP A C 1
ATOM 2013 O O . ASP A 1 113 ? -2.382 -12.448 5.664 1.00 16.55 113 ASP A O 1
ATOM 2030 N N . LYS A 1 114 ? -1.103 -13.206 7.356 1.00 13.51 114 LYS A N 1
ATOM 2031 C CA . LYS A 1 114 ? -1.985 -12.780 8.444 1.00 13.12 114 LYS A CA 1
ATOM 2032 C C . LYS A 1 114 ? -1.308 -11.645 9.209 1.00 11.31 114 LYS A C 1
ATOM 2033 O O . LYS A 1 114 ? -0.177 -11.792 9.673 1.00 12.16 114 LYS A O 1
ATOM 2052 N N . LEU A 1 115 ? -1.989 -10.512 9.325 1.00 10.12 115 LEU A N 1
ATOM 2053 C CA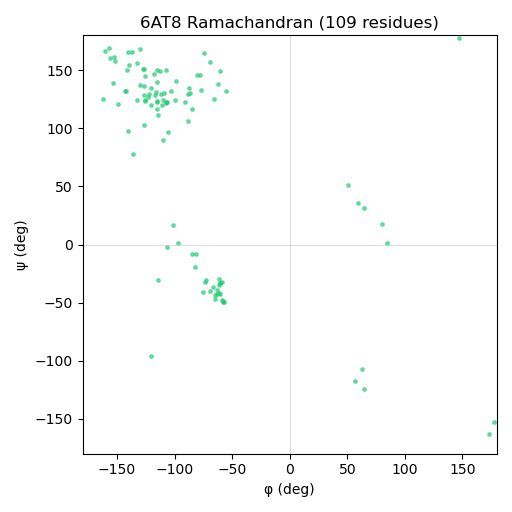 . LEU A 1 115 ? -1.427 -9.346 9.992 1.00 9.41 115 LEU A CA 1
ATOM 2054 C C . LEU A 1 115 ? -1.722 -9.408 11.481 1.00 8.71 115 LEU A C 1
ATOM 2055 O O . LEU A 1 115 ? -2.857 -9.676 11.895 1.00 9.88 115 LEU A O 1
ATOM 2071 N N . HIS A 1 116 ? -0.698 -9.122 12.273 1.00 8.47 116 HIS A N 1
ATOM 2072 C CA . HIS A 1 116 ? -0.796 -9.031 13.718 1.00 8.90 116 HIS A CA 1
ATOM 2073 C C . HIS A 1 116 ? -0.567 -7.594 14.167 1.00 8.49 116 HIS A C 1
ATOM 2074 O O . HIS A 1 116 ? 0.191 -6.837 13.548 1.00 8.85 116 HIS A O 1
ATOM 2088 N N . LEU A 1 117 ? -1.224 -7.241 15.270 1.00 8.71 117 LEU A N 1
ATOM 2089 C CA . LEU A 1 117 ? -1.074 -5.948 15.912 1.00 8.60 117 LEU A CA 1
ATOM 2090 C C . LEU A 1 117 ? -1.113 -6.147 17.417 1.00 8.83 117 LEU A C 1
ATOM 2091 O O . LEU A 1 117 ? -2.011 -6.820 17.933 1.00 9.91 117 LEU A O 1
ATOM 2107 N N . GLU A 1 118 ? -0.172 -5.549 18.127 1.00 8.22 118 GLU A N 1
ATOM 2108 C CA . GLU A 1 118 ? -0.304 -5.331 19.558 1.00 8.58 118 GLU A CA 1
ATOM 2109 C C . GLU A 1 118 ? -0.344 -3.841 19.808 1.00 9.07 118 GLU A C 1
ATOM 2110 O O . GLU A 1 118 ? 0.478 -3.105 19.273 1.00 10.51 118 GLU A O 1
ATOM 2122 N N . MET A 1 119 ? -1.307 -3.395 20.595 1.00 8.88 119 MET A N 1
ATOM 2123 C CA A MET A 1 119 ? -1.405 -2.022 21.086 0.75 9.24 119 MET A CA 1
ATOM 2124 C CA B MET A 1 119 ? -1.314 -2.029 21.085 0.25 10.23 119 MET A CA 1
ATOM 2125 C C . MET A 1 119 ? -1.260 -2.101 22.599 1.00 9.14 119 MET A C 1
ATOM 2126 O O . MET A 1 119 ? -1.951 -2.906 23.224 1.00 10.39 119 MET A O 1
ATOM 2153 N N . PHE A 1 120 ? -0.385 -1.297 23.189 1.00 8.68 120 PHE A N 1
ATOM 2154 C CA . PHE A 1 120 ? -0.109 -1.472 24.599 1.00 9.16 120 PHE A CA 1
ATOM 2155 C C . PHE A 1 120 ? 0.070 -0.140 25.296 1.00 8.59 120 PHE A C 1
ATOM 2156 O O . PHE A 1 120 ? 0.484 0.863 24.703 1.00 8.74 120 PHE A O 1
ATOM 2173 N N . CYS A 1 121 ? -0.294 -0.145 26.574 1.00 8.61 121 CYS A N 1
ATOM 2174 C CA . CYS A 1 121 ? -0.132 1.026 27.419 1.00 8.93 121 CYS A CA 1
ATOM 2175 C C . CYS A 1 121 ? -0.167 0.564 28.867 1.00 10.91 121 CYS A C 1
ATOM 2176 O O . CYS A 1 121 ? -1.088 -0.143 29.265 1.00 9.99 121 CYS A O 1
ATOM 2184 N N A GLU A 1 122 ? 0.792 0.986 29.676 0.60 14.70 122 GLU A N 1
ATOM 2185 N N B GLU A 1 122 ? 0.898 0.927 29.589 0.40 13.70 122 GLU A N 1
ATOM 2186 C CA A GLU A 1 122 ? 0.703 0.744 31.118 0.60 16.85 122 GLU A CA 1
ATOM 2187 C CA B GLU A 1 122 ? 1.127 0.649 31.011 0.40 15.32 122 GLU A CA 1
ATOM 2188 C C A GLU A 1 122 ? 0.684 -0.759 31.476 0.60 14.57 122 GLU A C 1
ATOM 2189 C C B GLU A 1 122 ? 0.728 -0.751 31.412 0.40 14.59 122 GLU A C 1
ATOM 2190 O O A GLU A 1 122 ? 0.203 -1.131 32.561 0.60 14.72 122 GLU A O 1
ATOM 2191 O O B GLU A 1 122 ? 0.057 -1.005 32.420 0.40 14.85 122 GLU A O 1
ATOM 2214 N N . GLY A 1 123 ? 1.211 -1.658 30.613 1.00 13.95 123 GLY A N 1
ATOM 2215 C CA . GLY A 1 123 ? 1.162 -3.063 30.891 1.00 12.72 123 GLY A CA 1
ATOM 2216 C C . GLY A 1 123 ? -0.053 -3.761 30.351 1.00 10.80 123 GLY A C 1
ATOM 2217 O O . GLY A 1 123 ? -0.120 -4.994 30.426 1.00 13.11 123 GLY A O 1
ATOM 2222 N N . GLN A 1 124 ? -1.024 -3.023 29.838 1.00 9.06 124 GLN A N 1
ATOM 2223 C CA . GLN A 1 124 ? -2.177 -3.620 29.186 1.00 8.72 124 GLN A CA 1
ATOM 2224 C C . GLN A 1 124 ? -1.886 -3.772 27.703 1.00 8.67 124 GLN A C 1
ATOM 2225 O O . GLN A 1 124 ? -1.617 -2.784 27.012 1.00 10.24 124 GLN A O 1
ATOM 2239 N N . VAL A 1 125 ? -1.980 -4.998 27.211 1.00 8.81 125 VAL A N 1
ATOM 2240 C CA . VAL A 1 125 ? -1.701 -5.320 25.822 1.00 9.28 125 VAL A CA 1
ATOM 2241 C C . VAL A 1 125 ? -2.980 -5.796 25.168 1.00 9.03 125 VAL A C 1
ATOM 2242 O O . VAL A 1 125 ? -3.596 -6.755 25.642 1.00 10.12 125 VAL A O 1
ATOM 2255 N N . CYS A 1 126 ? -3.369 -5.135 24.083 1.00 8.94 126 CYS A N 1
ATOM 2256 C CA . CYS A 1 126 ? -4.439 -5.589 23.212 1.00 8.79 126 CYS A CA 1
ATOM 2257 C C . CYS A 1 126 ? -3.804 -6.272 22.015 1.00 8.73 126 CYS A C 1
ATOM 2258 O O . CYS A 1 126 ? -2.962 -5.681 21.339 1.00 9.73 126 CYS A O 1
ATOM 2266 N N . LYS A 1 127 ? -4.187 -7.521 21.768 1.00 8.42 127 LYS A N 1
ATOM 2267 C CA A LYS A 1 127 ? -3.677 -8.280 20.638 0.52 8.82 127 LYS A CA 1
ATOM 2268 C CA B LYS A 1 127 ? -3.677 -8.300 20.645 0.48 8.67 127 LYS A CA 1
ATOM 2269 C C . LYS A 1 127 ? -4.777 -8.425 19.599 1.00 8.54 127 LYS A C 1
ATOM 2270 O O . LYS A 1 127 ? -5.869 -8.916 19.908 1.00 9.76 127 LYS A O 1
ATOM 2307 N N . GLN A 1 128 ? -4.481 -8.019 18.368 1.00 8.83 128 GLN A N 1
ATOM 2308 C CA . GLN A 1 128 ? -5.420 -8.134 17.271 1.00 8.26 128 GLN A CA 1
ATOM 2309 C C . GLN A 1 128 ? -4.772 -8.875 16.115 1.00 8.28 128 GLN A C 1
ATOM 2310 O O . GLN A 1 128 ? -3.560 -8.815 15.907 1.00 9.38 128 GLN A O 1
ATOM 2324 N N . THR A 1 129 ? -5.602 -9.563 15.344 1.00 8.47 129 THR A N 1
ATOM 2325 C CA . THR A 1 129 ? -5.165 -10.159 14.096 1.00 8.41 129 THR A CA 1
ATOM 2326 C C . THR A 1 129 ? -6.165 -9.824 13.006 1.00 8.44 129 THR A C 1
ATOM 2327 O O . THR A 1 129 ? -7.338 -9.559 13.280 1.00 9.61 129 THR A O 1
ATOM 2338 N N . PHE A 1 130 ? -5.676 -9.860 11.760 1.00 8.88 130 PHE A N 1
ATOM 2339 C CA . PHE A 1 130 ? -6.454 -9.434 10.607 1.00 9.03 130 PHE A CA 1
ATOM 2340 C C . PHE A 1 130 ? -6.221 -10.383 9.448 1.00 10.12 130 PHE A C 1
ATOM 2341 O O . PHE A 1 130 ? -5.173 -11.013 9.346 1.00 10.65 130 PHE A O 1
ATOM 2358 N N . GLN A 1 131 ? -7.205 -10.451 8.553 1.00 11.28 131 GLN A N 1
ATOM 2359 C CA . GLN A 1 131 ? -7.079 -11.191 7.303 1.00 12.50 131 GLN A CA 1
ATOM 2360 C C . GLN A 1 131 ? -7.146 -10.215 6.137 1.00 12.49 131 GLN A C 1
ATOM 2361 O O . GLN A 1 131 ? -7.777 -9.154 6.233 1.00 12.59 131 GLN A O 1
ATOM 2375 N N . ARG A 1 132 ? -6.460 -10.562 5.041 1.00 13.47 132 ARG A N 1
ATOM 2376 C CA A ARG A 1 132 ? -6.398 -9.701 3.864 0.56 16.43 132 ARG A CA 1
ATOM 2377 C CA B ARG A 1 132 ? -6.412 -9.664 3.895 0.44 16.12 132 ARG A CA 1
ATOM 2378 C C . ARG A 1 132 ? -7.752 -9.774 3.186 1.00 18.24 132 ARG A C 1
ATOM 2379 O O . ARG A 1 132 ? -8.139 -10.848 2.723 1.00 23.49 132 ARG A O 1
ATOM 2420 N N . ALA A 1 133 ? -8.488 -8.668 3.161 1.00 17.96 133 ALA A N 1
ATOM 2421 C CA . ALA A 1 133 ? -9.803 -8.670 2.557 1.00 20.87 133 ALA A CA 1
ATOM 2422 C C . ALA A 1 133 ? -10.262 -7.249 2.289 1.00 23.37 133 ALA A C 1
ATOM 2423 O O . ALA A 1 133 ? -10.335 -6.435 3.198 1.00 22.75 133 ALA A O 1
#

Nearest PDB structures (foldseek):
  1lpj-assembly1_A  TM=9.959E-01  e=7.017E-23  Homo sapiens
  5lje-assembly1_A  TM=9.833E-01  e=1.141E-17  Homo sapiens
  6e5l-assembly1_A  TM=9.813E-01  e=9.764E-18  Homo sapiens
  5ljc-assembly1_A  TM=9.769E-01  e=8.355E-18  Homo sapiens
  5ljh-assembly1_A  TM=9.796E-01  e=1.821E-17  Homo sapiens

Secondary structure (DSSP, 8-state):
-----EEEEEEEEE-HHHHHHHHT--HHHHHHHHH---EEEEEEETTEEEEEEE-SS-EEEEEEETT--EEE--TTTT---EEEEEEEETTEEEEEEESSSSS-EEEEEEETTEEEEEEEETTEEEEEEEEE-

Solvent-accessible surface area: 7501 Å² total; per-residue (Å²): 105,25,97,0,35,16,54,0,45,20,116,57,55,96,56,43,55,6,15,3,98,16,3,57,12,87,159,63,65,28,120,80,23,90,127,49,147,35,69,20,31,4,94,52,120,61,88,30,1,22,8,41,13,35,23,118,129,107,103,98,123,33,136,8,97,28,50,92,80,39,83,31,69,23,175,45,74,24,95,59,141,2,92,0,35,0,72,50,81,129,80,97,0,26,1,57,16,103,40,122,44,137,120,7,1,31,12,3,19,36,81,79,77,125,0,21,3,47,30,46,0,82,60,72,65,0,57,13,29,5,78,114,75

Foldseek 3Di:
DDDLAAKWWWDDKDQPVVQLVLLVPDDVVSVVVVVWGFIWGWDDDPQWIWIWGDDPVDIDIDIDGAQDWDWDCCPVGNRFIWTKHWHDPPQKIWMDTHGDWPPFTKIWHADPQKIWMWGDTPHRIMIIITHHD

GO terms:
  GO:0005515 protein binding (F, IPI)